Protein AF-A0A453DU93-F1 (afdb_monomer)

pLDDT: mean 78.75, std 13.38, range [43.09, 96.0]

Organism: Aegilops tauschii subsp. strangulata (NCBI:txid200361)

Sequence (122 aa):
GDVIYIEANSGAVKRVGRCDAFATEYDLEAEEYVPIPKGEVHKKKEIVQDVTLHDLDAANAQPQGGQDILSLMGQMMKSRKTEITEKLRQEINKVVNRYIDEGIAELVPGVLFIDEGSHAGH

Nearest PDB structures (foldseek):
  8ooc-assembly1_C  TM=8.659E-01  e=9.181E-11  Thermochaetoides thermophila
  9c57-assembly1_C  TM=7.368E-01  e=1.704E-11  Homo sapiens
  8oor-assembly1_B  TM=7.540E-01  e=2.426E-10  Thermochaetoides thermophila
  8ets-assembly1_T  TM=6.888E-01  e=2.947E-10  Saccharomyces cerevisiae S288C
  9fbw-assembly1_V  TM=6.506E-01  e=1.542E-10  Saccharomyces cerevisiae S288C

Mean predicted aligned error: 13.2 Å

Secondary structure (DSSP, 8-state):
-EEEEE-TTT--EEEEEEEGGG--TT------EEPPPPS-SS----------HHHHHHHHHS-TT--SHHHHHHHHH--SPPP--HHHHHHHHHHHHHHHHTTS----------S-GGGTT-

Structure (mmCIF, N/CA/C/O backbone):
data_AF-A0A453DU93-F1
#
_entry.id   AF-A0A453DU93-F1
#
loop_
_atom_site.group_PDB
_atom_site.id
_atom_site.type_symbol
_atom_site.label_atom_id
_atom_site.label_alt_id
_atom_site.label_comp_id
_atom_site.label_asym_id
_atom_site.label_entity_id
_atom_site.label_seq_id
_atom_site.pdbx_PDB_ins_code
_atom_site.Cartn_x
_atom_site.Cartn_y
_atom_site.Cartn_z
_atom_site.occupancy
_atom_site.B_iso_or_equiv
_atom_site.auth_seq_id
_atom_site.auth_comp_id
_atom_site.auth_asym_id
_atom_site.auth_atom_id
_atom_site.pdbx_PDB_model_num
ATOM 1 N N . GLY A 1 1 ? 26.127 0.183 -16.963 1.00 82.75 1 GLY A N 1
ATOM 2 C CA . GLY A 1 1 ? 25.007 1.119 -16.717 1.00 82.75 1 GLY A CA 1
ATOM 3 C C . GLY A 1 1 ? 24.006 0.475 -15.777 1.00 82.75 1 GLY A C 1
ATOM 4 O O . GLY A 1 1 ? 24.052 -0.742 -15.653 1.00 82.75 1 GLY A O 1
ATOM 5 N N . ASP A 1 2 ? 23.127 1.247 -15.139 1.00 88.00 2 ASP A N 1
ATOM 6 C CA . ASP A 1 2 ? 22.196 0.736 -14.118 1.00 88.00 2 ASP A CA 1
ATOM 7 C C . ASP A 1 2 ? 20.843 0.337 -14.717 1.00 88.00 2 ASP A C 1
ATOM 9 O O . ASP A 1 2 ? 20.332 0.988 -15.632 1.00 88.00 2 ASP A O 1
ATOM 13 N N . VAL A 1 3 ? 20.244 -0.718 -14.170 1.00 88.44 3 VAL A N 1
ATOM 14 C CA . VAL A 1 3 ? 18.853 -1.096 -14.430 1.00 88.44 3 VAL A CA 1
ATOM 15 C C . VAL A 1 3 ? 17.978 -0.444 -13.365 1.00 88.44 3 VAL A C 1
ATOM 17 O O . VAL A 1 3 ? 18.186 -0.638 -12.164 1.00 88.44 3 VAL A O 1
ATOM 20 N N . ILE A 1 4 ? 16.987 0.332 -13.802 1.00 90.00 4 ILE A N 1
ATOM 21 C CA . ILE A 1 4 ? 16.054 1.047 -12.926 1.00 90.00 4 ILE A CA 1
ATOM 22 C C . ILE A 1 4 ? 14.606 0.660 -13.235 1.00 90.00 4 ILE A C 1
ATOM 24 O O . ILE A 1 4 ? 14.251 0.389 -14.381 1.00 90.00 4 ILE A O 1
ATOM 28 N N . TYR A 1 5 ? 13.769 0.654 -12.204 1.00 87.75 5 TYR A N 1
ATOM 29 C CA . TYR A 1 5 ? 12.321 0.515 -12.299 1.00 87.75 5 TYR A CA 1
ATOM 30 C C . TYR A 1 5 ? 11.669 1.845 -11.928 1.00 87.75 5 TYR A C 1
ATOM 32 O O . TYR A 1 5 ? 12.016 2.432 -10.903 1.00 87.75 5 TYR A O 1
ATOM 40 N N . ILE A 1 6 ? 10.731 2.305 -12.755 1.00 87.12 6 ILE A N 1
ATOM 41 C CA . ILE A 1 6 ? 9.976 3.537 -12.529 1.00 87.12 6 ILE A CA 1
ATOM 42 C C . ILE A 1 6 ? 8.497 3.180 -12.445 1.00 87.12 6 ILE A C 1
ATOM 44 O O . ILE A 1 6 ? 7.939 2.596 -13.375 1.00 87.12 6 ILE A O 1
ATOM 48 N N . GLU A 1 7 ? 7.856 3.552 -11.344 1.00 84.50 7 GLU A N 1
ATOM 49 C CA . GLU A 1 7 ? 6.413 3.430 -11.186 1.00 84.50 7 GLU A CA 1
ATOM 50 C C . GLU A 1 7 ? 5.738 4.744 -11.591 1.00 84.50 7 GLU A C 1
ATOM 52 O O . GLU A 1 7 ? 5.877 5.762 -10.920 1.00 84.50 7 GLU A O 1
ATOM 57 N N . ALA A 1 8 ? 4.994 4.732 -12.700 1.00 81.38 8 ALA A N 1
ATOM 58 C CA . ALA A 1 8 ? 4.433 5.954 -13.281 1.00 81.38 8 ALA A CA 1
ATOM 59 C C . ALA A 1 8 ? 3.421 6.672 -12.368 1.00 81.38 8 ALA A C 1
ATOM 61 O O . ALA A 1 8 ? 3.350 7.897 -12.389 1.00 81.38 8 ALA A O 1
ATOM 62 N N . ASN A 1 9 ? 2.657 5.928 -11.560 1.00 76.50 9 ASN A N 1
ATOM 63 C CA . ASN A 1 9 ? 1.600 6.494 -10.714 1.00 76.50 9 ASN A CA 1
ATOM 64 C C . ASN A 1 9 ? 2.157 7.257 -9.504 1.00 76.50 9 ASN A C 1
ATOM 66 O O . ASN A 1 9 ? 1.604 8.280 -9.115 1.00 76.50 9 ASN A O 1
ATOM 70 N N . SER A 1 10 ? 3.236 6.750 -8.905 1.00 83.06 10 SER A N 1
ATOM 71 C CA . SER A 1 10 ? 3.872 7.341 -7.722 1.00 83.06 10 SER A CA 1
ATOM 72 C C . SER A 1 10 ? 5.072 8.225 -8.077 1.00 83.06 10 SER A C 1
ATOM 74 O O . SER A 1 10 ? 5.516 9.023 -7.254 1.00 83.06 10 SER A O 1
ATOM 76 N N . GLY A 1 11 ? 5.627 8.072 -9.284 1.00 85.00 11 GLY A N 1
ATOM 77 C CA . GLY A 1 11 ? 6.909 8.655 -9.675 1.00 85.00 11 GLY A CA 1
ATOM 78 C C . GLY A 1 11 ? 8.111 7.990 -8.994 1.00 85.00 11 GLY A C 1
ATOM 79 O O . GLY A 1 11 ? 9.230 8.486 -9.124 1.00 85.00 11 GLY A O 1
ATOM 80 N N . ALA A 1 12 ? 7.909 6.890 -8.257 1.00 84.25 12 ALA A N 1
ATOM 81 C CA . ALA A 1 12 ? 8.975 6.222 -7.527 1.00 84.25 12 ALA A CA 1
ATOM 82 C C . ALA A 1 12 ? 9.995 5.597 -8.487 1.00 84.25 12 ALA A C 1
ATOM 84 O O . ALA A 1 12 ? 9.635 4.899 -9.438 1.00 84.25 12 ALA A O 1
ATOM 85 N N . VAL A 1 13 ? 11.280 5.816 -8.200 1.00 90.00 13 VAL A N 1
ATOM 86 C CA . VAL A 1 13 ? 12.404 5.251 -8.952 1.00 90.00 13 VAL A CA 1
ATOM 87 C C . VAL A 1 13 ? 13.178 4.308 -8.043 1.00 90.00 13 VAL A C 1
ATOM 89 O O . VAL A 1 13 ? 13.665 4.711 -6.987 1.00 90.00 13 VAL A O 1
ATOM 92 N N . LYS A 1 14 ? 13.319 3.050 -8.459 1.00 89.62 14 LYS A N 1
ATOM 93 C CA . LYS A 1 14 ? 14.095 2.032 -7.746 1.00 89.62 14 LYS A CA 1
ATOM 94 C C . LYS A 1 14 ? 15.256 1.561 -8.611 1.00 89.62 14 LYS A C 1
ATOM 96 O O . LYS A 1 14 ? 15.041 1.056 -9.712 1.00 89.62 14 LYS A O 1
ATOM 101 N N . ARG A 1 15 ? 16.483 1.668 -8.095 1.00 89.94 15 ARG A N 1
ATOM 102 C CA . ARG A 1 15 ? 17.651 1.023 -8.707 1.00 89.94 15 ARG A CA 1
ATOM 103 C C . ARG A 1 15 ? 17.599 -0.476 -8.420 1.00 89.94 15 ARG A C 1
ATOM 105 O O . ARG A 1 15 ? 17.530 -0.866 -7.258 1.00 89.94 15 ARG A O 1
ATOM 112 N N . VAL A 1 16 ? 17.584 -1.289 -9.472 1.00 88.31 16 VAL A N 1
ATOM 113 C CA . VAL A 1 16 ? 17.524 -2.756 -9.381 1.00 88.31 16 VAL A CA 1
ATOM 114 C C . VAL A 1 16 ? 18.928 -3.340 -9.258 1.00 88.31 16 VAL A C 1
ATOM 116 O O . VAL A 1 16 ? 19.134 -4.237 -8.458 1.00 88.31 16 VAL A O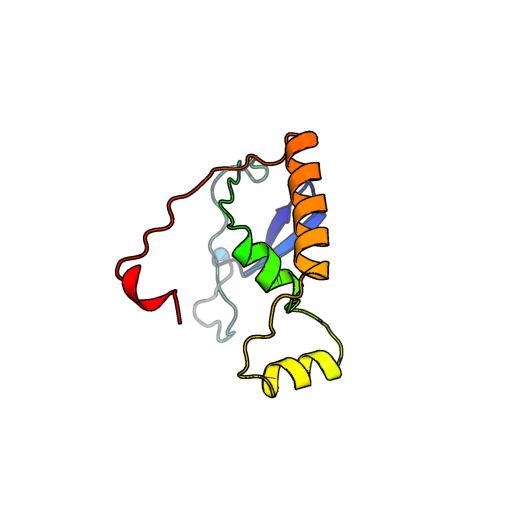 1
ATOM 119 N N . GLY A 1 17 ? 19.891 -2.806 -10.006 1.00 87.62 17 GLY A N 1
ATOM 120 C CA . GLY A 1 17 ? 21.273 -3.274 -9.975 1.00 87.62 17 GLY A CA 1
ATOM 121 C C . GLY A 1 17 ? 22.062 -2.778 -11.176 1.00 87.62 17 GLY A C 1
ATOM 122 O O . GLY A 1 17 ? 21.543 -2.022 -12.008 1.00 87.62 17 GLY A O 1
ATOM 123 N N . ARG A 1 18 ? 23.314 -3.213 -11.278 1.00 87.19 18 ARG A N 1
ATOM 124 C CA . ARG A 1 18 ? 24.172 -2.895 -12.420 1.00 87.19 18 ARG A CA 1
ATOM 125 C C . ARG A 1 18 ? 23.918 -3.892 -13.542 1.00 87.19 18 ARG A C 1
ATOM 127 O O . ARG A 1 18 ? 23.790 -5.083 -13.307 1.00 87.19 18 ARG A O 1
ATOM 134 N N . CYS A 1 19 ? 23.821 -3.409 -14.771 1.00 85.50 19 CYS A N 1
ATOM 135 C CA . CYS A 1 19 ? 23.598 -4.264 -15.930 1.00 85.50 19 CYS A CA 1
ATOM 136 C C . CYS A 1 19 ? 24.793 -5.206 -16.162 1.00 85.50 19 CYS A C 1
ATOM 138 O O . CYS A 1 19 ? 25.928 -4.742 -16.316 1.00 85.50 19 CYS A O 1
ATOM 140 N N . ASP A 1 20 ? 24.514 -6.508 -16.236 1.00 82.31 20 ASP A N 1
ATOM 141 C CA . ASP A 1 20 ? 25.489 -7.585 -16.458 1.00 82.31 20 ASP A CA 1
ATOM 142 C C . ASP A 1 20 ? 26.188 -7.533 -17.827 1.00 82.31 20 ASP A C 1
ATOM 144 O O . ASP A 1 20 ? 27.318 -7.994 -17.954 1.00 82.31 20 ASP A O 1
ATOM 148 N N . ALA A 1 21 ? 25.596 -6.881 -18.833 1.00 78.00 21 ALA A N 1
ATOM 149 C CA . ALA A 1 21 ? 26.223 -6.677 -20.143 1.00 78.00 21 ALA A CA 1
ATOM 150 C C . ALA A 1 21 ? 27.501 -5.819 -20.086 1.00 78.00 21 ALA A C 1
ATOM 152 O O . ALA A 1 21 ? 28.251 -5.755 -21.059 1.00 78.00 21 ALA A O 1
ATOM 153 N N . PHE A 1 22 ? 27.735 -5.139 -18.961 1.00 67.69 22 PHE A N 1
ATOM 154 C CA . PHE A 1 22 ? 28.938 -4.351 -18.701 1.00 67.69 22 PHE A CA 1
ATOM 155 C C . PHE A 1 22 ? 29.827 -4.969 -17.615 1.00 67.69 22 PHE A C 1
ATOM 157 O O . PHE A 1 22 ? 30.802 -4.331 -17.221 1.00 67.69 22 PHE A O 1
ATOM 164 N N . ALA A 1 23 ? 29.500 -6.168 -17.120 1.00 66.81 23 ALA A N 1
ATOM 165 C CA . ALA A 1 23 ? 30.356 -6.888 -16.189 1.00 66.81 23 ALA A CA 1
ATOM 166 C C . ALA A 1 23 ? 31.606 -7.372 -16.936 1.00 66.81 23 ALA A C 1
ATOM 168 O O . ALA A 1 23 ? 31.514 -8.063 -17.952 1.00 66.81 23 ALA A O 1
ATOM 169 N N . THR A 1 24 ? 32.784 -6.991 -16.448 1.00 65.75 24 THR A N 1
ATOM 170 C CA . THR A 1 24 ? 34.049 -7.559 -16.931 1.00 65.75 24 THR A CA 1
ATOM 171 C C . THR A 1 24 ? 34.430 -8.750 -16.054 1.00 65.75 24 THR A C 1
ATOM 173 O O . THR A 1 24 ? 34.125 -8.760 -14.866 1.00 65.75 24 THR A O 1
ATOM 176 N N . GLU A 1 25 ? 35.114 -9.758 -16.603 1.00 60.31 25 GLU A N 1
ATOM 177 C CA . GLU A 1 25 ? 35.511 -10.978 -15.862 1.00 60.31 25 GLU A CA 1
ATOM 178 C C . GLU A 1 25 ? 36.441 -10.704 -14.657 1.00 60.31 25 GLU A C 1
ATOM 180 O O . GLU A 1 25 ? 36.703 -11.595 -13.853 1.00 60.31 25 GLU A O 1
ATOM 185 N N . TYR A 1 26 ? 36.923 -9.464 -14.520 1.00 58.44 26 TYR A N 1
ATOM 186 C CA . TYR A 1 26 ? 37.819 -8.988 -13.464 1.00 58.44 26 TYR A CA 1
ATOM 187 C C . TYR A 1 26 ? 37.176 -7.940 -12.549 1.00 58.44 26 TYR A C 1
ATOM 189 O O . TYR A 1 26 ? 37.884 -7.258 -11.804 1.00 58.44 26 TYR A O 1
ATOM 197 N N . ASP A 1 27 ? 35.855 -7.776 -12.617 1.00 61.25 27 ASP A N 1
ATOM 198 C CA . ASP A 1 27 ? 35.145 -6.798 -11.805 1.00 61.25 27 ASP A CA 1
ATOM 199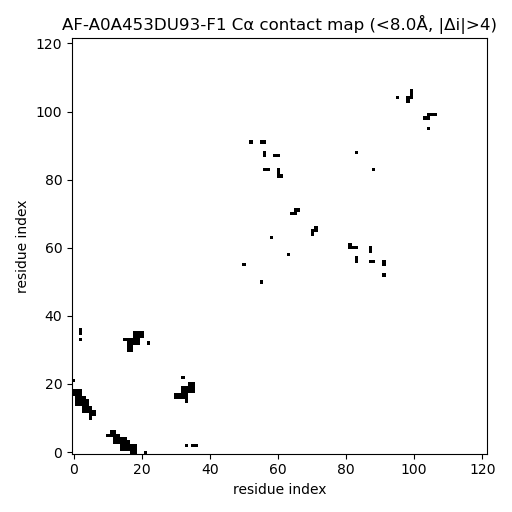 C C . ASP A 1 27 ? 35.043 -7.288 -10.349 1.00 61.25 27 ASP A C 1
ATOM 201 O O . ASP A 1 27 ? 34.252 -8.165 -10.009 1.00 61.25 27 ASP A O 1
ATOM 205 N N . LEU A 1 28 ? 35.926 -6.762 -9.496 1.00 62.16 28 LEU A N 1
ATOM 206 C CA . LEU A 1 28 ? 35.996 -7.050 -8.059 1.00 62.16 28 LEU A CA 1
ATOM 207 C C . LEU A 1 28 ? 34.973 -6.225 -7.248 1.00 62.16 28 LEU A C 1
ATOM 209 O O . LEU A 1 28 ? 35.017 -6.244 -6.015 1.00 62.16 28 LEU A O 1
ATOM 213 N N . GLU A 1 29 ? 34.078 -5.475 -7.904 1.00 66.56 29 GLU A N 1
ATOM 214 C CA . GLU A 1 29 ? 33.047 -4.682 -7.231 1.00 66.56 29 GLU A CA 1
ATOM 215 C C . GLU A 1 29 ? 31.878 -5.561 -6.753 1.00 66.56 29 GLU A C 1
ATOM 217 O O . GLU A 1 29 ? 31.301 -6.347 -7.500 1.00 66.56 29 GLU A O 1
ATOM 222 N N . ALA A 1 30 ? 31.493 -5.399 -5.484 1.00 65.94 30 ALA A N 1
ATOM 223 C CA . ALA A 1 30 ? 30.428 -6.156 -4.819 1.00 65.94 30 ALA A CA 1
ATOM 224 C C . ALA A 1 30 ? 29.002 -5.678 -5.182 1.00 65.94 30 ALA A C 1
ATOM 226 O O . ALA A 1 30 ? 28.091 -5.763 -4.356 1.00 65.94 30 ALA A O 1
ATOM 227 N N . GLU A 1 31 ? 28.803 -5.116 -6.376 1.00 71.00 31 GLU A N 1
ATOM 228 C CA . GLU A 1 31 ? 27.480 -4.668 -6.820 1.00 71.00 31 GLU A CA 1
ATOM 229 C C . GLU A 1 31 ? 26.644 -5.846 -7.344 1.00 71.00 31 GLU A C 1
ATOM 231 O O . GLU A 1 31 ? 27.152 -6.770 -7.977 1.00 71.00 31 GLU A O 1
ATOM 236 N N . GLU A 1 32 ? 25.334 -5.823 -7.082 1.00 80.88 32 GLU A N 1
ATOM 237 C CA . GLU A 1 32 ? 24.407 -6.828 -7.605 1.00 80.88 32 GLU A CA 1
ATOM 238 C C . GLU A 1 32 ? 24.226 -6.625 -9.117 1.00 80.88 32 GLU A C 1
ATOM 240 O O . GLU A 1 32 ? 23.632 -5.637 -9.568 1.00 80.88 32 GLU A O 1
ATOM 245 N N . TYR A 1 33 ? 24.773 -7.558 -9.899 1.00 83.69 33 TYR A N 1
ATOM 246 C CA . TYR A 1 33 ? 24.633 -7.580 -11.350 1.00 83.69 33 TYR A CA 1
ATOM 247 C C . TYR A 1 33 ? 23.308 -8.217 -11.758 1.00 83.69 33 TYR A C 1
ATOM 249 O O . TYR A 1 33 ? 22.984 -9.333 -11.352 1.00 83.69 33 TYR A O 1
ATOM 257 N N . VAL A 1 34 ? 22.552 -7.509 -12.592 1.00 88.88 34 VAL A N 1
ATOM 258 C CA . VAL A 1 34 ? 21.226 -7.917 -13.052 1.00 88.88 34 VAL A CA 1
ATOM 259 C C . VAL A 1 34 ? 21.145 -7.888 -14.578 1.00 88.88 34 VAL A C 1
ATOM 261 O O . VAL A 1 34 ? 21.743 -7.012 -15.214 1.00 88.88 34 VAL A O 1
ATOM 264 N N . PRO A 1 35 ? 20.391 -8.817 -15.188 1.00 88.38 35 PRO A N 1
ATOM 265 C CA . PRO A 1 35 ? 20.249 -8.869 -16.632 1.00 88.38 35 PRO A CA 1
ATOM 266 C C . PRO A 1 35 ? 19.469 -7.677 -17.176 1.00 88.38 35 PRO A C 1
ATOM 268 O O . PRO A 1 35 ? 18.569 -7.144 -16.520 1.00 88.38 35 PRO A O 1
ATOM 271 N N . ILE A 1 36 ? 19.759 -7.311 -18.428 1.00 86.38 36 ILE A N 1
ATOM 272 C CA . ILE A 1 36 ? 18.931 -6.355 -19.174 1.00 86.38 36 ILE A CA 1
ATOM 273 C C . ILE A 1 36 ? 17.481 -6.872 -19.193 1.00 86.38 36 ILE A C 1
ATOM 275 O O . ILE A 1 36 ? 17.243 -7.996 -19.658 1.00 86.38 36 ILE A O 1
ATOM 279 N N . PRO A 1 37 ? 16.498 -6.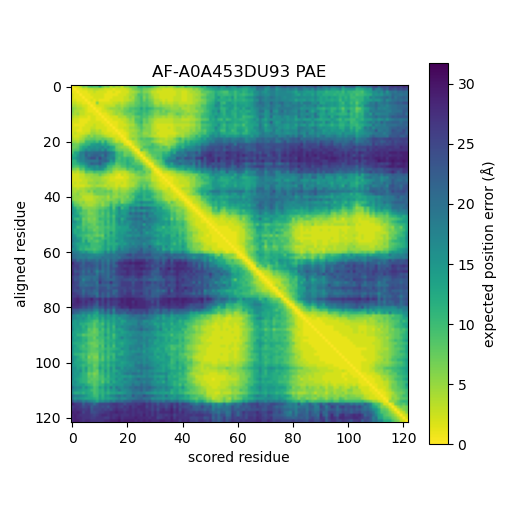076 -18.722 1.00 86.19 37 PRO A N 1
ATOM 280 C CA . PRO A 1 37 ? 15.096 -6.464 -18.770 1.00 86.19 37 PRO A CA 1
ATOM 281 C C . PRO A 1 37 ? 14.675 -6.808 -20.199 1.00 86.19 37 PRO A C 1
ATOM 283 O O . PRO A 1 37 ? 14.897 -6.037 -21.132 1.00 86.19 37 PRO A O 1
ATOM 286 N N . LYS A 1 38 ? 14.061 -7.978 -20.379 1.00 85.62 38 LYS A N 1
ATOM 287 C CA . LYS A 1 38 ? 13.543 -8.415 -21.680 1.00 85.62 38 LYS A CA 1
ATOM 288 C C . LYS A 1 38 ? 12.115 -7.908 -21.883 1.00 85.62 38 LYS A C 1
ATOM 290 O O . LYS A 1 38 ? 11.309 -7.943 -20.955 1.00 85.62 38 LYS A O 1
ATOM 295 N N . GLY A 1 39 ? 11.787 -7.547 -23.121 1.00 84.75 39 GLY A N 1
ATOM 296 C CA . GLY A 1 39 ? 10.450 -7.098 -23.518 1.00 84.75 39 GLY A CA 1
ATOM 297 C C . GLY A 1 39 ? 10.325 -5.577 -23.600 1.00 84.75 39 GLY A C 1
ATOM 298 O O . GLY A 1 39 ? 11.317 -4.871 -23.755 1.00 84.75 39 GLY A O 1
ATOM 299 N N . GLU A 1 40 ? 9.091 -5.080 -23.548 1.00 83.50 40 GLU A N 1
ATOM 300 C CA . GLU A 1 40 ? 8.799 -3.650 -23.661 1.00 83.50 40 GLU A CA 1
ATOM 301 C C . GLU A 1 40 ? 9.205 -2.880 -22.399 1.00 83.50 40 GLU A C 1
ATOM 303 O O . GLU A 1 40 ? 8.957 -3.318 -21.275 1.00 83.50 40 GLU A O 1
ATOM 308 N N . VAL A 1 41 ? 9.792 -1.695 -22.598 1.00 80.94 41 VAL A N 1
ATOM 309 C CA . VAL A 1 41 ? 10.221 -0.794 -21.513 1.00 80.94 41 VAL A CA 1
ATOM 310 C C . VAL A 1 41 ? 9.018 -0.242 -20.742 1.00 80.94 41 VAL A C 1
ATOM 312 O O . VAL A 1 41 ? 9.070 -0.101 -19.523 1.00 80.94 41 VAL A O 1
ATOM 315 N N . HIS A 1 42 ? 7.912 0.043 -21.434 1.00 80.62 42 HIS A N 1
ATOM 316 C CA . HIS A 1 42 ? 6.657 0.459 -20.815 1.00 80.62 42 HIS A CA 1
ATOM 317 C C . HIS A 1 42 ? 5.731 -0.744 -20.692 1.00 80.62 42 HIS A C 1
ATOM 319 O O . HIS A 1 42 ? 5.118 -1.165 -21.667 1.00 80.62 42 HIS A O 1
ATOM 325 N N . LYS A 1 43 ? 5.603 -1.282 -19.480 1.00 80.00 43 LYS A N 1
ATOM 326 C CA . LYS A 1 43 ? 4.701 -2.397 -19.199 1.00 80.00 43 LYS A CA 1
ATOM 327 C C . LYS A 1 43 ? 3.648 -1.978 -18.184 1.00 80.00 43 LYS A C 1
ATOM 329 O O . LYS A 1 43 ? 3.984 -1.589 -17.068 1.00 80.00 43 LYS A O 1
ATOM 334 N N . LYS A 1 44 ? 2.369 -2.132 -18.535 1.00 74.44 44 LYS A N 1
ATOM 335 C CA . LYS A 1 44 ? 1.284 -2.089 -17.549 1.00 74.44 44 LYS A CA 1
ATOM 336 C C . LYS A 1 44 ? 1.263 -3.434 -16.821 1.00 74.44 44 LYS A C 1
ATOM 338 O O . LYS A 1 44 ? 0.940 -4.457 -17.421 1.00 74.44 44 LYS A O 1
ATOM 343 N N . LYS A 1 45 ? 1.668 -3.448 -15.552 1.00 70.12 45 LYS A N 1
ATOM 344 C CA . LYS A 1 45 ? 1.563 -4.625 -14.683 1.00 70.12 45 LYS A CA 1
ATOM 345 C C . LYS A 1 45 ? 0.381 -4.419 -13.744 1.00 70.12 45 LYS A C 1
ATOM 347 O O . LYS A 1 45 ? 0.371 -3.455 -12.989 1.00 70.12 45 LYS A O 1
ATOM 352 N N . GLU A 1 46 ? -0.592 -5.317 -13.792 1.00 69.25 46 GLU A N 1
ATOM 353 C CA . GLU A 1 46 ? -1.619 -5.398 -12.754 1.00 69.25 46 GLU A CA 1
ATOM 354 C C . GLU A 1 46 ? -1.007 -6.123 -11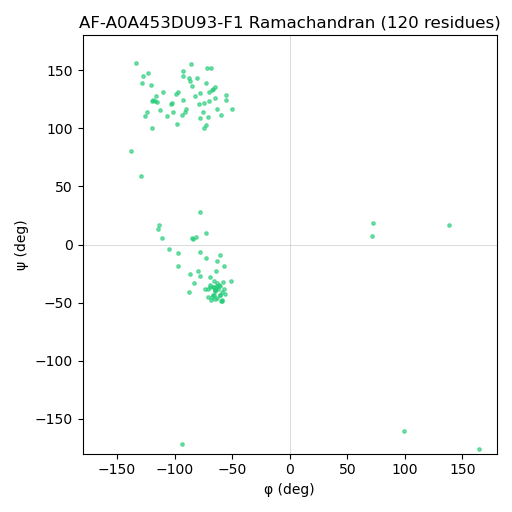.553 1.00 69.25 46 GLU A C 1
ATOM 356 O O . GLU A 1 46 ? -0.468 -7.225 -11.685 1.00 69.25 46 GLU A O 1
ATOM 361 N N . ILE A 1 47 ? -0.984 -5.450 -10.404 1.00 75.31 47 ILE A N 1
ATOM 362 C CA . ILE A 1 47 ? -0.466 -5.989 -9.147 1.00 75.31 47 ILE A CA 1
ATOM 363 C C . ILE A 1 47 ? -1.664 -6.131 -8.220 1.00 75.31 47 ILE A C 1
ATOM 365 O O . ILE A 1 47 ? -2.279 -5.134 -7.857 1.00 75.31 47 ILE A O 1
ATOM 369 N N . VAL A 1 48 ? -1.978 -7.368 -7.849 1.00 81.75 48 VAL A N 1
ATOM 370 C CA . VAL A 1 48 ? -2.967 -7.677 -6.814 1.00 81.75 48 VAL A CA 1
ATOM 371 C C . VAL A 1 48 ? -2.203 -7.909 -5.515 1.00 81.75 48 VAL A C 1
ATOM 373 O O . VAL A 1 48 ? -1.181 -8.600 -5.519 1.00 81.75 48 VAL A O 1
ATOM 376 N N . GLN A 1 49 ? -2.647 -7.276 -4.432 1.00 84.31 49 GLN A N 1
ATOM 377 C CA . GLN A 1 49 ? -2.037 -7.403 -3.112 1.00 84.31 49 GLN A CA 1
ATOM 378 C C . GLN A 1 49 ? -3.090 -7.856 -2.111 1.00 84.31 49 GLN A C 1
ATOM 380 O O . GLN A 1 49 ? -4.007 -7.104 -1.793 1.00 84.31 49 GLN A O 1
ATOM 385 N N . ASP A 1 50 ? -2.905 -9.061 -1.588 1.00 88.69 50 ASP A N 1
ATOM 386 C CA . ASP A 1 50 ? -3.718 -9.582 -0.500 1.00 88.69 50 ASP A CA 1
ATOM 387 C C . ASP A 1 50 ? -3.037 -9.219 0.822 1.00 88.69 50 ASP A C 1
ATOM 389 O O . ASP A 1 50 ? -1.926 -9.671 1.109 1.00 88.69 50 ASP A O 1
ATOM 393 N N . VAL A 1 51 ? -3.683 -8.365 1.614 1.00 90.62 51 VAL A N 1
ATOM 394 C CA . VAL A 1 51 ? -3.186 -7.914 2.921 1.00 90.62 51 VAL A CA 1
ATOM 395 C C . VAL A 1 51 ? -4.261 -8.103 3.980 1.00 90.62 51 VAL A C 1
ATOM 397 O O . VAL A 1 51 ? -5.439 -7.838 3.736 1.00 90.62 51 VAL A O 1
ATOM 400 N N . THR A 1 52 ? -3.876 -8.557 5.173 1.00 92.44 52 THR A N 1
ATOM 401 C CA . THR A 1 52 ? -4.826 -8.673 6.284 1.00 92.44 52 THR A CA 1
ATOM 402 C C . THR A 1 52 ? -4.939 -7.346 7.036 1.00 92.44 52 THR A C 1
ATOM 404 O O . THR A 1 52 ? -4.004 -6.545 7.069 1.00 92.44 52 THR A O 1
ATOM 407 N N . LEU A 1 53 ? -6.068 -7.118 7.718 1.00 90.88 53 LEU A N 1
ATOM 408 C CA . LEU A 1 53 ? -6.215 -5.956 8.608 1.00 90.88 53 LEU A CA 1
ATOM 409 C C . LEU A 1 53 ? -5.146 -5.937 9.710 1.00 90.88 53 LEU A C 1
ATOM 411 O O . LEU A 1 53 ? -4.686 -4.871 10.109 1.00 90.88 53 LEU A O 1
ATOM 415 N N . HIS A 1 5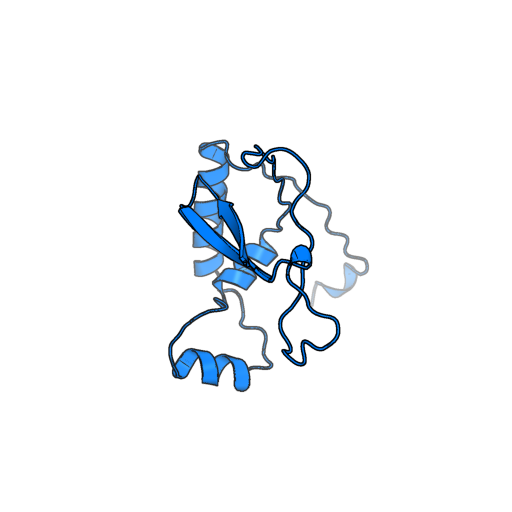4 ? -4.707 -7.117 10.161 1.00 89.44 54 HIS A N 1
ATOM 416 C CA . HIS A 1 54 ? -3.638 -7.230 11.144 1.00 89.44 54 HIS A CA 1
ATOM 417 C C . HIS A 1 54 ? -2.297 -6.711 10.610 1.00 89.44 54 HIS A C 1
ATOM 419 O O . HIS A 1 54 ? -1.575 -6.045 11.349 1.00 89.44 54 HIS A O 1
ATOM 425 N N . ASP A 1 55 ? -1.979 -6.967 9.339 1.00 87.62 55 ASP A N 1
ATOM 426 C CA . ASP A 1 55 ? -0.744 -6.476 8.719 1.00 87.62 55 ASP A CA 1
ATOM 427 C C . ASP A 1 55 ? -0.742 -4.944 8.636 1.00 87.62 55 ASP A C 1
ATOM 429 O O . ASP A 1 55 ? 0.273 -4.306 8.924 1.00 87.62 55 ASP A O 1
ATOM 433 N N . LEU A 1 56 ? -1.897 -4.347 8.317 1.00 86.94 56 LEU A N 1
ATOM 434 C CA . LEU A 1 56 ? -2.077 -2.893 8.310 1.00 86.94 56 LEU A CA 1
ATOM 435 C C . LEU A 1 56 ? -1.927 -2.302 9.715 1.00 86.94 56 LEU A C 1
ATOM 437 O O . LEU A 1 56 ? -1.194 -1.326 9.893 1.00 86.94 56 LEU A O 1
ATOM 441 N N . ASP A 1 57 ? -2.568 -2.903 10.718 1.00 86.62 57 ASP A N 1
ATOM 442 C CA . ASP A 1 57 ? -2.430 -2.476 12.111 1.00 86.62 57 ASP A CA 1
ATOM 443 C C . ASP A 1 57 ? -0.965 -2.550 12.575 1.00 86.62 57 ASP A C 1
ATOM 445 O O . ASP A 1 57 ? -0.442 -1.597 13.157 1.00 86.62 57 ASP A O 1
ATOM 449 N N . ALA A 1 58 ? -0.280 -3.665 12.303 1.00 84.50 58 ALA A N 1
ATOM 450 C CA . ALA A 1 58 ? 1.100 -3.892 12.725 1.00 84.50 58 ALA A CA 1
ATOM 451 C C . ALA A 1 58 ? 2.084 -2.924 12.046 1.00 84.50 58 ALA A C 1
ATOM 453 O O . ALA A 1 58 ? 2.943 -2.349 12.721 1.00 84.50 58 ALA A O 1
ATOM 454 N N . ALA A 1 59 ? 1.934 -2.695 10.738 1.00 81.81 59 ALA A N 1
ATOM 455 C CA . ALA A 1 59 ? 2.782 -1.775 9.983 1.00 81.81 59 ALA A CA 1
ATOM 456 C C . ALA A 1 59 ? 2.660 -0.323 10.475 1.00 81.81 59 ALA A C 1
ATOM 458 O O . ALA A 1 59 ? 3.653 0.404 10.508 1.00 81.81 59 ALA A O 1
ATOM 459 N N . ASN A 1 60 ? 1.463 0.096 10.897 1.00 80.19 60 ASN A N 1
ATOM 460 C CA . ASN A 1 60 ? 1.229 1.453 11.396 1.00 80.19 60 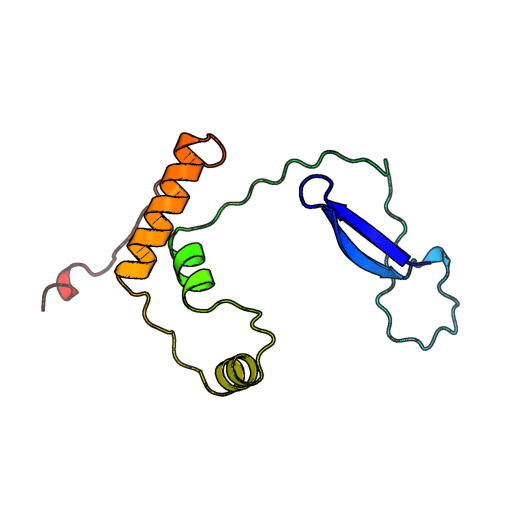ASN A CA 1
ATOM 461 C C . ASN A 1 60 ? 1.528 1.603 12.898 1.00 80.19 60 ASN A C 1
ATOM 463 O O . ASN A 1 60 ? 1.877 2.695 13.345 1.00 80.19 60 ASN A O 1
ATOM 467 N N . ALA A 1 61 ? 1.450 0.521 13.682 1.00 77.44 61 ALA A N 1
ATOM 468 C CA . ALA A 1 61 ? 1.868 0.519 15.086 1.00 77.44 61 ALA A CA 1
ATOM 469 C C . ALA A 1 61 ? 3.394 0.644 15.237 1.00 77.44 61 ALA A C 1
ATOM 471 O O . ALA A 1 61 ? 3.881 1.165 16.244 1.00 77.44 61 ALA A O 1
ATOM 472 N N . GLN A 1 62 ? 4.145 0.178 14.236 1.00 68.19 62 GLN A N 1
ATOM 473 C CA . GLN A 1 62 ? 5.597 0.282 14.180 1.00 68.19 62 GLN A CA 1
ATOM 474 C C . GLN A 1 62 ? 6.045 0.675 12.762 1.00 68.19 62 GLN A C 1
ATOM 476 O O . GLN A 1 62 ? 6.476 -0.193 11.999 1.00 68.19 62 GLN A O 1
ATOM 481 N N . PRO A 1 63 ? 5.979 1.970 12.396 1.00 60.75 63 PRO A N 1
ATOM 482 C CA . PRO A 1 63 ? 6.414 2.414 11.078 1.00 60.75 63 PRO A CA 1
ATOM 483 C C . PRO A 1 63 ? 7.894 2.065 10.876 1.00 60.75 63 PRO A C 1
ATOM 485 O O . PRO A 1 63 ? 8.782 2.611 11.537 1.00 60.75 63 PRO A O 1
ATOM 488 N N . GLN A 1 64 ? 8.174 1.123 9.974 1.00 56.09 64 GLN A N 1
ATOM 489 C CA . GLN A 1 64 ? 9.538 0.802 9.566 1.00 56.09 64 G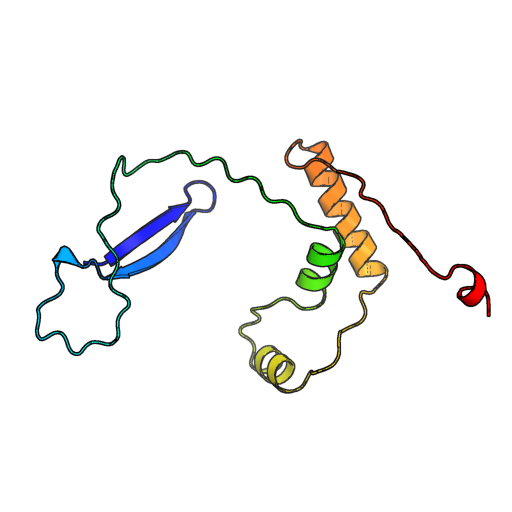LN A CA 1
ATOM 490 C C . GLN A 1 64 ? 10.041 1.947 8.682 1.00 56.09 64 GLN A C 1
ATOM 492 O O . GLN A 1 64 ? 9.643 2.046 7.526 1.00 56.09 64 GLN A O 1
ATOM 497 N N . GLY A 1 65 ? 10.887 2.834 9.217 1.00 54.25 65 GLY A N 1
ATOM 498 C CA . GLY A 1 65 ? 11.542 3.856 8.388 1.00 54.25 65 GLY A CA 1
ATOM 499 C C . GLY A 1 65 ? 11.642 5.274 8.946 1.00 54.25 65 GLY A C 1
ATOM 500 O O . GLY A 1 65 ? 11.917 6.189 8.175 1.00 54.25 65 GLY A O 1
ATOM 501 N N . GLY A 1 66 ? 11.466 5.498 10.250 1.00 52.16 66 GLY A N 1
ATOM 502 C CA . GLY A 1 66 ? 11.833 6.791 10.836 1.00 52.16 66 GLY A CA 1
ATOM 503 C C . GLY A 1 66 ? 13.344 7.036 10.716 1.00 52.16 66 GLY A C 1
ATOM 504 O O . GLY A 1 66 ? 14.125 6.299 11.314 1.00 52.16 66 GLY A O 1
ATOM 505 N N . GLN A 1 67 ? 13.756 8.072 9.976 1.00 53.09 67 GLN A N 1
ATOM 506 C CA . GLN A 1 67 ? 15.153 8.537 9.861 1.00 53.09 67 GLN A CA 1
ATOM 507 C C . GLN A 1 67 ? 15.671 9.252 11.125 1.00 53.09 67 GLN A C 1
ATOM 509 O O . GLN A 1 67 ? 16.752 9.834 11.112 1.00 53.09 67 GLN A O 1
ATOM 514 N N . ASP A 1 68 ? 14.930 9.217 12.230 1.00 61.00 68 ASP A N 1
ATOM 515 C CA . ASP A 1 68 ? 15.369 9.826 13.478 1.00 61.00 68 ASP A CA 1
ATOM 516 C C . ASP A 1 68 ? 16.235 8.858 14.289 1.00 61.00 68 ASP A C 1
ATOM 518 O O . ASP A 1 68 ? 15.926 7.672 14.429 1.00 61.00 68 ASP A O 1
ATOM 522 N N . ILE A 1 69 ? 17.293 9.390 14.910 1.00 58.06 69 ILE A N 1
ATOM 523 C CA . ILE A 1 69 ? 18.207 8.665 15.818 1.00 58.06 69 ILE A CA 1
ATOM 524 C C . ILE A 1 69 ? 17.420 7.903 16.906 1.00 58.06 69 ILE A C 1
ATOM 526 O O . ILE A 1 69 ? 17.803 6.810 17.323 1.00 58.06 69 ILE A O 1
ATOM 530 N N . LEU A 1 70 ? 16.266 8.445 17.310 1.00 60.91 70 LEU A N 1
ATOM 531 C CA . LEU A 1 70 ? 15.345 7.839 18.269 1.00 60.91 70 LEU A CA 1
ATOM 532 C C . LEU A 1 70 ? 14.639 6.580 17.724 1.00 60.91 70 LEU A C 1
ATOM 534 O O . LEU A 1 70 ? 14.439 5.619 18.467 1.00 60.91 70 LEU A O 1
ATOM 538 N N . SER A 1 71 ? 14.291 6.563 16.433 1.00 61.69 71 SER A N 1
ATOM 539 C CA . SER A 1 71 ? 13.676 5.418 15.744 1.00 61.69 71 SER A CA 1
ATOM 540 C C . SER A 1 71 ? 14.687 4.281 15.546 1.00 61.69 71 SER A C 1
ATOM 542 O O . SER A 1 71 ? 14.363 3.116 15.784 1.00 61.69 71 SER A O 1
ATOM 544 N N . LEU A 1 72 ? 15.944 4.622 15.237 1.00 60.69 72 LEU A N 1
ATOM 545 C CA . LEU A 1 72 ? 17.049 3.660 15.128 1.00 60.69 72 LEU A CA 1
ATOM 546 C C . LEU A 1 72 ? 17.396 3.013 16.481 1.00 60.69 72 LEU A C 1
ATOM 548 O O . LEU A 1 72 ? 17.548 1.792 16.562 1.00 60.69 72 LEU A O 1
ATOM 552 N N . MET A 1 73 ? 17.448 3.793 17.571 1.00 62.81 73 MET A N 1
ATOM 553 C CA . MET A 1 73 ? 17.599 3.224 18.921 1.00 62.81 73 MET A CA 1
ATOM 554 C C . MET A 1 73 ? 16.374 2.394 19.330 1.00 62.81 73 MET A C 1
ATOM 556 O O . MET A 1 73 ? 16.521 1.351 19.968 1.00 62.81 73 MET A O 1
ATOM 560 N N . GLY A 1 74 ? 15.169 2.818 18.936 1.00 63.50 74 GLY A N 1
ATOM 561 C CA . GLY A 1 74 ? 13.924 2.089 19.175 1.00 63.50 74 GLY A CA 1
ATOM 562 C C . GLY A 1 74 ? 13.876 0.715 18.501 1.00 63.50 74 GLY A C 1
ATOM 563 O O . GLY A 1 74 ? 13.395 -0.231 19.124 1.00 63.50 74 GLY A O 1
ATOM 564 N N . GLN A 1 75 ? 14.411 0.585 17.281 1.00 61.38 75 GLN A N 1
ATOM 565 C CA . GLN A 1 75 ? 14.538 -0.698 16.574 1.00 61.38 75 GLN A CA 1
ATOM 566 C C . GLN A 1 75 ? 15.577 -1.631 17.213 1.00 61.38 75 GLN A C 1
ATOM 568 O O . GLN A 1 75 ? 15.355 -2.837 17.252 1.00 61.38 75 GLN A O 1
ATOM 573 N N . MET A 1 76 ? 16.679 -1.096 17.755 1.00 61.16 76 MET A N 1
ATOM 574 C CA . MET A 1 76 ? 17.730 -1.902 18.397 1.00 61.16 76 MET A CA 1
ATOM 575 C C . MET A 1 76 ? 17.350 -2.373 19.816 1.00 61.16 76 MET A C 1
ATOM 577 O O . MET A 1 76 ? 17.818 -3.416 20.267 1.00 61.16 76 MET A O 1
ATOM 581 N N . MET A 1 77 ? 16.486 -1.629 20.519 1.00 61.44 77 MET A N 1
ATOM 582 C CA . MET A 1 77 ? 16.140 -1.871 21.931 1.00 61.44 77 MET A CA 1
ATOM 583 C C . MET A 1 77 ? 14.848 -2.676 22.161 1.00 61.44 77 MET A C 1
ATOM 585 O O . MET A 1 77 ? 14.546 -3.007 23.310 1.00 61.44 77 MET A O 1
ATOM 589 N N . LYS A 1 78 ? 14.042 -2.982 21.132 1.00 55.97 78 LYS A N 1
ATOM 590 C CA . LYS A 1 78 ? 12.691 -3.544 21.336 1.00 55.97 78 LYS A CA 1
ATOM 591 C C . LYS A 1 78 ? 12.498 -4.921 20.705 1.00 55.97 78 LYS A C 1
ATOM 593 O O . LYS A 1 78 ? 12.138 -5.053 19.545 1.00 55.97 78 LYS A O 1
ATOM 598 N N . SER A 1 79 ? 12.598 -5.941 21.556 1.00 51.34 79 SER A N 1
ATOM 599 C CA . SER A 1 79 ? 12.082 -7.299 21.329 1.00 51.34 79 SER A CA 1
ATOM 600 C C . SER A 1 79 ? 10.596 -7.466 21.694 1.00 51.34 79 SER A C 1
ATOM 602 O O . SER A 1 79 ? 10.076 -8.579 21.669 1.00 51.34 79 SER A O 1
ATOM 604 N N . ARG A 1 80 ? 9.888 -6.389 22.072 1.00 54.81 80 ARG A N 1
ATOM 605 C CA . ARG A 1 80 ? 8.482 -6.461 22.500 1.00 54.81 80 ARG A CA 1
ATOM 606 C C . ARG A 1 80 ? 7.550 -5.999 21.388 1.00 54.81 80 ARG A C 1
ATOM 608 O O . ARG A 1 80 ? 7.641 -4.850 20.964 1.00 54.81 80 ARG A O 1
ATOM 615 N N . LYS A 1 81 ? 6.627 -6.880 20.987 1.00 57.94 81 LYS A N 1
ATOM 616 C CA . LYS A 1 81 ? 5.441 -6.526 20.198 1.00 57.94 81 LYS A CA 1
ATOM 617 C C . LYS A 1 81 ? 4.754 -5.340 20.882 1.00 57.94 81 LYS A C 1
ATOM 619 O O . LYS A 1 81 ? 4.351 -5.457 22.038 1.00 57.94 81 LYS A O 1
ATOM 624 N N . THR A 1 82 ? 4.679 -4.196 20.215 1.00 66.81 82 THR A N 1
ATOM 625 C CA . THR A 1 82 ? 3.864 -3.074 20.685 1.00 66.81 82 THR A CA 1
ATOM 626 C C . THR A 1 82 ? 2.396 -3.446 20.536 1.00 66.81 82 THR A C 1
ATOM 628 O O . THR A 1 82 ? 1.988 -3.936 19.485 1.00 66.81 82 THR A O 1
ATOM 631 N N . GLU A 1 83 ? 1.603 -3.249 21.587 1.00 76.62 83 GLU A N 1
ATOM 632 C CA . GLU A 1 83 ? 0.163 -3.487 21.513 1.00 76.62 83 GLU A CA 1
ATOM 633 C C . GLU A 1 83 ? -0.489 -2.508 20.532 1.00 76.62 83 GLU A C 1
ATOM 635 O O . GLU A 1 83 ? -0.210 -1.306 20.537 1.00 76.62 83 GLU A O 1
ATOM 640 N N . ILE A 1 84 ? -1.372 -3.033 19.684 1.00 83.06 84 ILE A N 1
ATOM 641 C CA . ILE A 1 84 ? -2.173 -2.231 18.761 1.00 83.06 84 ILE A CA 1
ATOM 642 C C . ILE A 1 84 ? -3.274 -1.555 19.580 1.00 83.06 84 ILE A C 1
ATOM 644 O O . ILE A 1 84 ? -4.157 -2.220 20.121 1.00 83.06 84 ILE A O 1
ATOM 648 N N . THR A 1 85 ? -3.219 -0.227 19.675 1.00 87.50 85 THR A N 1
ATOM 649 C CA . THR A 1 85 ? -4.231 0.547 20.406 1.00 87.50 85 THR A CA 1
ATOM 650 C C . THR A 1 85 ? -5.568 0.576 19.665 1.00 87.50 85 THR A C 1
ATOM 652 O O . THR A 1 85 ? -5.612 0.572 18.435 1.00 87.50 85 THR A O 1
ATOM 655 N N . GLU A 1 86 ? -6.668 0.705 20.407 1.00 90.12 86 GLU A N 1
ATOM 656 C CA . GLU A 1 86 ? -8.012 0.816 19.823 1.00 90.12 86 GLU A CA 1
ATOM 657 C C . GLU A 1 86 ? -8.158 2.044 18.911 1.00 90.12 86 GLU A C 1
ATOM 659 O O . GLU A 1 86 ? -8.784 1.983 17.857 1.00 90.12 86 GLU A O 1
ATOM 664 N N . LYS A 1 87 ? -7.510 3.160 19.269 1.00 88.19 87 LYS A N 1
ATOM 665 C CA . LYS A 1 87 ? -7.494 4.364 18.431 1.00 88.19 87 LYS A CA 1
ATOM 666 C C . LYS A 1 87 ? -6.870 4.086 17.060 1.00 88.19 87 LYS A C 1
ATOM 668 O O . LYS A 1 87 ? -7.422 4.521 16.053 1.00 88.19 87 LYS A O 1
ATOM 673 N N . LEU A 1 88 ? -5.756 3.348 17.026 1.00 87.69 88 LEU A N 1
ATOM 674 C CA . LEU A 1 88 ? -5.093 2.978 15.776 1.00 87.69 88 LEU A CA 1
ATOM 675 C C . LEU A 1 88 ? -6.007 2.100 14.915 1.00 87.69 88 LEU A C 1
ATOM 677 O O . LEU A 1 88 ? -6.203 2.411 13.745 1.00 87.69 88 LEU A O 1
ATOM 681 N N . ARG A 1 89 ? -6.657 1.087 15.505 1.00 90.75 89 ARG A N 1
ATOM 682 C CA . ARG A 1 89 ? -7.627 0.242 14.782 1.00 90.75 89 ARG A CA 1
ATOM 683 C C . ARG A 1 89 ? -8.754 1.056 14.158 1.00 90.75 89 ARG A C 1
ATOM 685 O O . ARG A 1 89 ? -9.129 0.825 13.014 1.00 90.75 89 ARG A O 1
ATOM 692 N N . GLN A 1 90 ? -9.291 2.035 14.885 1.00 92.88 90 GLN A N 1
ATOM 693 C CA . GLN A 1 90 ? -10.340 2.912 14.358 1.00 92.88 90 GLN A CA 1
ATOM 694 C C . GLN A 1 90 ? -9.859 3.766 13.181 1.00 92.88 90 GLN A C 1
ATOM 696 O O . GLN A 1 90 ? -10.627 4.008 12.249 1.00 92.88 90 GLN A O 1
ATOM 701 N N . GLU A 1 91 ? -8.614 4.240 13.210 1.00 91.31 91 GLU A N 1
ATOM 702 C CA . GLU A 1 91 ? -8.015 4.980 12.096 1.00 91.31 91 GLU A CA 1
ATOM 703 C C . GLU A 1 91 ? -7.799 4.076 10.876 1.00 91.31 91 GLU A C 1
ATOM 705 O O . GLU A 1 91 ? -8.208 4.452 9.776 1.00 91.31 91 GLU A O 1
ATOM 710 N N . ILE A 1 92 ? -7.271 2.864 11.073 1.00 91.19 92 ILE A N 1
ATOM 711 C CA . ILE A 1 92 ? -7.102 1.868 10.005 1.00 91.19 92 ILE A CA 1
ATOM 712 C C . ILE A 1 92 ? -8.449 1.509 9.379 1.00 91.19 92 ILE A C 1
ATOM 714 O O . ILE A 1 92 ? -8.600 1.616 8.163 1.00 91.19 92 ILE A O 1
ATOM 718 N N . ASN A 1 93 ? -9.465 1.208 10.189 1.00 92.81 93 ASN A N 1
ATOM 719 C CA . ASN A 1 93 ? -10.808 0.902 9.695 1.00 92.81 93 ASN A CA 1
ATOM 720 C C . ASN A 1 93 ? -11.395 2.043 8.847 1.00 92.81 93 ASN A C 1
ATOM 722 O O . ASN A 1 93 ? -12.027 1.788 7.825 1.00 92.81 93 ASN A O 1
ATOM 726 N N . LYS A 1 94 ? -11.162 3.311 9.218 1.00 94.50 94 LYS A N 1
ATOM 727 C CA . LYS A 1 94 ? -11.609 4.463 8.412 1.00 94.50 94 LYS A CA 1
ATOM 728 C C . LYS A 1 94 ? -10.923 4.525 7.048 1.00 94.50 94 LYS A C 1
ATOM 730 O O . LYS A 1 94 ? -11.573 4.890 6.072 1.00 94.50 94 LYS A O 1
ATOM 735 N N . VAL A 1 95 ? -9.627 4.222 6.981 1.00 93.50 95 VAL A N 1
ATOM 736 C CA . VAL A 1 95 ? -8.868 4.220 5.720 1.00 93.50 95 VAL A CA 1
ATOM 737 C C . VAL A 1 95 ? -9.294 3.050 4.837 1.00 93.50 95 VAL A C 1
ATOM 739 O O . VAL A 1 95 ? -9.567 3.257 3.659 1.00 93.50 95 VAL A O 1
ATOM 742 N N . VAL A 1 96 ? -9.427 1.853 5.412 1.00 93.31 96 VAL A N 1
ATOM 743 C CA . VAL A 1 96 ? -9.889 0.653 4.697 1.00 93.31 96 VAL A CA 1
ATOM 744 C C . VAL A 1 96 ? -11.275 0.877 4.099 1.00 93.31 96 VAL A C 1
ATOM 746 O O . VAL A 1 96 ? -11.462 0.662 2.906 1.00 93.31 96 VAL A O 1
ATOM 749 N N . ASN A 1 97 ? -12.223 1.385 4.894 1.00 94.94 97 ASN A N 1
ATOM 750 C CA . ASN A 1 97 ? -13.569 1.689 4.405 1.00 94.94 97 ASN A CA 1
ATOM 751 C C . ASN A 1 97 ? -13.541 2.693 3.249 1.00 94.94 97 ASN A C 1
ATOM 753 O O . ASN A 1 97 ? -14.220 2.488 2.253 1.00 94.94 97 ASN A O 1
ATOM 757 N N . ARG A 1 98 ? -12.693 3.726 3.328 1.00 95.00 98 ARG A N 1
ATOM 758 C CA . ARG A 1 98 ? -12.534 4.686 2.230 1.00 95.00 98 ARG A CA 1
ATOM 759 C C . ARG A 1 98 ? -12.040 4.020 0.943 1.00 95.00 98 ARG A C 1
ATOM 761 O O . ARG A 1 98 ? -12.568 4.315 -0.119 1.00 95.00 98 ARG A O 1
ATOM 768 N N . TYR A 1 99 ? -11.055 3.125 1.023 1.00 92.56 99 TYR A N 1
ATOM 769 C CA . TYR A 1 99 ? -10.553 2.413 -0.160 1.00 92.56 99 TYR A CA 1
ATOM 770 C C . TYR A 1 99 ? -11.598 1.481 -0.776 1.00 92.56 99 TYR A C 1
ATOM 772 O O . TYR A 1 99 ? -11.607 1.309 -1.994 1.00 92.56 99 TYR A O 1
ATOM 780 N N . ILE A 1 100 ? -12.488 0.915 0.040 1.00 93.06 100 ILE A N 1
ATOM 781 C CA . ILE A 1 100 ? -13.634 0.139 -0.446 1.00 93.06 100 ILE A CA 1
ATOM 782 C C . ILE A 1 100 ? -14.637 1.062 -1.148 1.00 93.06 100 ILE A C 1
ATOM 784 O O . ILE A 1 100 ? -15.035 0.781 -2.276 1.00 93.06 100 ILE A O 1
ATOM 788 N N . ASP A 1 101 ? -14.992 2.191 -0.527 1.00 96.00 101 ASP A N 1
ATOM 789 C CA . ASP A 1 101 ? -15.939 3.167 -1.085 1.00 96.00 101 ASP A CA 1
ATOM 790 C C . ASP A 1 101 ? -15.443 3.773 -2.413 1.00 96.00 101 ASP A C 1
ATOM 792 O O . ASP A 1 101 ? -16.234 4.031 -3.322 1.00 96.00 101 ASP A O 1
ATOM 796 N N . GLU A 1 102 ? -14.130 3.977 -2.549 1.00 94.38 102 GLU A N 1
ATOM 797 C CA . GLU A 1 102 ? -13.476 4.460 -3.774 1.00 94.38 102 GLU A CA 1
ATOM 798 C C . GLU A 1 102 ? -13.300 3.360 -4.844 1.00 94.38 102 GLU A C 1
ATOM 800 O O . GLU A 1 102 ? -12.879 3.655 -5.964 1.00 94.38 102 GLU A O 1
ATOM 805 N N . GLY A 1 103 ? -13.618 2.098 -4.528 1.00 90.06 103 GLY A N 1
ATOM 806 C CA . GLY A 1 103 ? -13.457 0.955 -5.433 1.00 90.06 103 GLY A CA 1
ATOM 807 C C . GLY A 1 103 ? -12.001 0.533 -5.665 1.00 90.06 103 GLY A C 1
ATOM 808 O O . GLY A 1 103 ? -11.705 -0.137 -6.653 1.00 90.06 103 GLY A O 1
ATOM 809 N N . ILE A 1 104 ? -11.088 0.943 -4.780 1.00 89.56 104 ILE A N 1
ATOM 810 C CA . ILE A 1 104 ? -9.655 0.615 -4.826 1.00 89.56 104 ILE A CA 1
ATOM 811 C C . ILE A 1 104 ? -9.391 -0.763 -4.203 1.00 89.56 104 ILE A C 1
ATOM 813 O O . ILE A 1 104 ? -8.476 -1.464 -4.634 1.00 89.56 104 ILE A O 1
ATOM 817 N N . ALA A 1 105 ? -10.175 -1.145 -3.191 1.00 92.12 105 ALA A N 1
ATOM 818 C CA . ALA A 1 105 ? -10.001 -2.385 -2.440 1.00 92.12 105 ALA A CA 1
ATOM 819 C C . ALA A 1 105 ? -11.322 -3.145 -2.250 1.00 92.12 105 ALA A C 1
ATOM 821 O O . ALA A 1 105 ? -12.401 -2.558 -2.239 1.00 92.12 105 ALA A O 1
ATOM 822 N N . GLU A 1 106 ? -11.219 -4.455 -2.030 1.00 92.81 106 GLU A N 1
ATOM 823 C CA . GLU A 1 106 ? -12.334 -5.335 -1.673 1.00 92.81 106 GLU A CA 1
ATOM 824 C C . GLU A 1 106 ? -12.051 -5.999 -0.321 1.00 92.81 106 GLU A C 1
ATOM 826 O O . GLU A 1 106 ? -10.933 -6.446 -0.057 1.00 92.81 106 GLU A O 1
ATOM 831 N N . LEU A 1 107 ? -13.063 -6.072 0.549 1.00 92.94 107 LEU A N 1
ATOM 832 C CA . LEU A 1 107 ? -12.953 -6.787 1.818 1.00 92.94 107 LEU A CA 1
ATOM 833 C C . LEU A 1 107 ? -13.368 -8.249 1.638 1.00 92.94 107 LEU A C 1
ATOM 835 O O . LEU A 1 107 ? -14.540 -8.532 1.399 1.00 92.94 107 LEU A O 1
ATOM 839 N N . VAL A 1 108 ? -12.428 -9.172 1.846 1.00 93.69 108 VAL A N 1
ATOM 840 C CA . VAL A 1 108 ? -12.674 -10.620 1.789 1.00 93.69 108 VAL A CA 1
ATOM 841 C C . VAL A 1 108 ? -12.660 -11.208 3.209 1.00 93.69 108 VAL A C 1
ATOM 843 O O . VAL A 1 108 ? -11.601 -11.254 3.840 1.00 93.69 108 VAL A O 1
ATOM 846 N N . PRO A 1 109 ? -13.807 -11.659 3.756 1.00 91.94 109 PRO A N 1
ATOM 847 C CA . PRO A 1 109 ? -13.851 -12.298 5.069 1.00 91.94 109 PRO A CA 1
ATOM 848 C C . PRO A 1 109 ? -13.135 -13.656 5.073 1.00 91.94 109 PRO A C 1
ATOM 850 O O . PRO A 1 109 ? -13.374 -14.499 4.210 1.00 91.94 109 PRO A O 1
ATOM 853 N N . GLY A 1 110 ? -12.283 -13.880 6.076 1.00 91.00 110 GLY A N 1
ATOM 854 C CA . GLY A 1 110 ? -11.613 -15.161 6.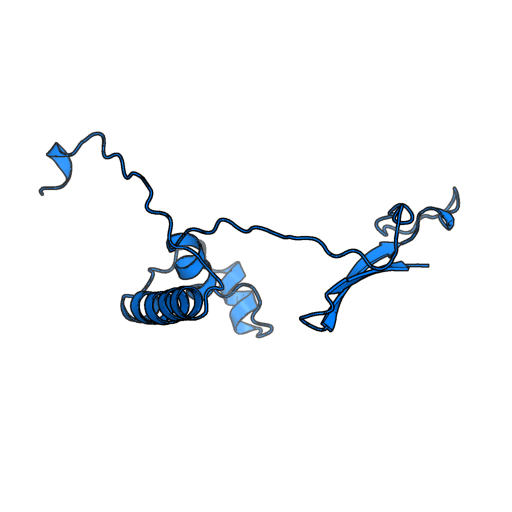309 1.00 91.00 110 GLY A CA 1
ATOM 855 C C . GLY A 1 110 ? -12.363 -16.075 7.284 1.00 91.00 110 GLY A C 1
ATOM 856 O O . GLY A 1 110 ? -13.476 -15.788 7.722 1.00 91.00 110 GLY A O 1
ATOM 857 N N . VAL A 1 111 ? -11.711 -17.171 7.671 1.00 93.12 111 VAL A N 1
ATOM 858 C CA . VAL A 1 111 ? -12.211 -18.116 8.679 1.00 93.12 111 VAL A CA 1
ATOM 859 C C . VAL A 1 111 ? -11.271 -18.102 9.880 1.00 93.12 111 VAL A C 1
ATOM 861 O O . VAL A 1 111 ? -10.067 -18.292 9.726 1.00 93.12 111 VAL A O 1
ATOM 864 N N . LEU A 1 112 ? -11.822 -17.904 11.078 1.00 90.81 112 LEU A N 1
ATOM 865 C CA . LEU A 1 112 ? -11.101 -18.083 12.335 1.00 90.81 112 LEU A CA 1
ATOM 866 C C . LEU A 1 112 ? -11.498 -19.433 12.939 1.00 90.81 112 LEU A C 1
ATOM 868 O O . LEU A 1 112 ? -12.650 -19.624 13.321 1.00 90.81 112 LEU A O 1
ATOM 872 N N . PHE A 1 113 ? -10.545 -20.358 13.023 1.00 90.69 113 PHE A N 1
ATOM 873 C CA . PHE A 1 113 ? -10.726 -21.635 13.708 1.00 90.69 113 PHE A CA 1
ATOM 874 C C . PHE A 1 113 ? -10.119 -21.561 15.112 1.00 90.69 113 PHE A C 1
ATOM 876 O O . PHE A 1 113 ? -8.974 -21.137 15.267 1.00 90.69 113 PHE A O 1
ATOM 883 N N . ILE A 1 114 ? -10.886 -21.961 16.128 1.00 89.62 114 ILE A N 1
ATOM 884 C CA . ILE A 1 114 ? -10.454 -21.996 17.531 1.00 89.62 114 ILE A CA 1
ATOM 885 C C . ILE A 1 114 ? -10.696 -23.415 18.045 1.00 89.62 114 ILE A C 1
ATOM 887 O O . ILE A 1 114 ? -11.844 -23.826 18.192 1.00 89.62 114 ILE A O 1
ATOM 891 N N . ASP A 1 115 ? -9.614 -24.149 18.297 1.00 81.75 115 ASP A N 1
ATOM 892 C CA . ASP A 1 115 ? -9.649 -25.593 18.577 1.00 81.75 115 ASP A CA 1
ATOM 893 C C . ASP A 1 115 ? -10.052 -25.926 20.034 1.00 81.75 115 ASP A C 1
ATOM 895 O O . ASP A 1 115 ? -10.598 -26.985 20.317 1.00 81.75 115 ASP A O 1
ATOM 899 N N . GLU A 1 116 ? -9.882 -24.989 20.976 1.00 72.69 116 GLU A N 1
ATOM 900 C CA . GLU A 1 116 ? -10.107 -25.217 22.416 1.00 72.69 116 GLU A CA 1
ATOM 901 C C . GLU A 1 116 ? -11.018 -24.150 23.049 1.00 72.69 116 GLU A C 1
ATOM 903 O O . GLU A 1 116 ? -10.657 -23.446 23.996 1.00 72.69 116 GLU A O 1
ATOM 908 N N . GLY A 1 117 ? -12.243 -24.012 22.535 1.00 59.72 117 GLY A N 1
ATOM 909 C CA . GLY A 1 117 ? -13.214 -23.019 23.026 1.00 59.72 117 GLY A CA 1
ATOM 910 C C . GLY A 1 117 ? -13.550 -23.113 24.527 1.00 59.72 117 GLY A C 1
ATOM 911 O O . GLY A 1 117 ? -14.020 -22.137 25.110 1.00 59.72 117 GLY A O 1
ATOM 912 N N . SER A 1 118 ? -13.270 -24.246 25.182 1.00 62.69 118 SER A N 1
ATOM 913 C CA . SER A 1 118 ? -13.497 -24.468 26.619 1.00 62.69 118 SER A CA 1
ATOM 914 C C . SER A 1 118 ? -12.532 -23.721 27.550 1.00 62.69 118 SER A C 1
ATOM 916 O O . SER A 1 118 ? -12.787 -23.671 28.751 1.00 62.69 118 SER A O 1
ATOM 918 N N . HIS A 1 119 ? -11.443 -23.137 27.038 1.00 61.78 119 HIS A N 1
ATOM 919 C CA . HIS A 1 119 ? -10.457 -22.406 27.851 1.00 61.78 119 HIS A CA 1
ATOM 920 C C . HIS A 1 119 ? -10.539 -20.876 27.732 1.00 61.78 119 HIS A C 1
ATOM 922 O O . HIS A 1 119 ? -9.856 -20.174 28.468 1.00 61.78 119 HIS A O 1
ATOM 928 N N . ALA A 1 120 ? -11.412 -20.338 26.875 1.00 60.03 120 ALA A N 1
ATOM 929 C CA . ALA A 1 120 ? -11.564 -18.891 26.671 1.00 60.03 120 ALA A CA 1
ATOM 930 C C . ALA A 1 120 ? -12.515 -18.196 27.678 1.00 60.03 120 ALA A C 1
ATOM 932 O O . ALA A 1 120 ? -12.835 -17.022 27.507 1.00 60.03 120 ALA A O 1
ATOM 933 N N . GLY A 1 121 ? -13.005 -18.921 28.694 1.00 58.28 121 GLY A N 1
ATOM 934 C CA . GLY A 1 121 ? -14.052 -18.474 29.627 1.00 58.28 121 GLY A CA 1
ATOM 935 C C . GLY A 1 121 ? -13.626 -18.270 31.087 1.00 58.28 121 GLY A C 1
ATOM 936 O O . GLY A 1 121 ? -14.502 -18.239 31.954 1.00 58.28 121 GLY A O 1
ATOM 937 N N . HIS A 1 122 ? -12.328 -18.164 31.380 1.00 43.09 122 HIS A N 1
ATOM 938 C CA . HIS A 1 122 ? -11.822 -17.845 32.722 1.00 43.09 122 HIS A CA 1
ATOM 939 C C . HIS A 1 122 ? -11.038 -16.538 32.744 1.00 43.09 122 HIS A C 1
ATOM 941 O O . HIS A 1 122 ? -10.200 -16.341 31.838 1.00 43.09 122 HIS A O 1
#

InterPro domains:
  IPR010339 TIP49, P-loop domain [PF06068] (1-116)
  IPR027238 RuvB-like [PTHR11093] (1-116)
  IPR027417 P-loop containing nucleoside triphosphate hydrolase [G3DSA:3.40.50.300] (7-119)

Foldseek 3Di:
DWDWDADPVVRDIDTPWAEPVPDDPPPPDPTDHDHDDDDDPDDDDDDDDDDDLVNVLQCVLLPPDDPDPVNVVVVVPDPDRDDRDPVSSVVSVVVQVVCVVVVNDDDDDDDDDDPCPVPPPD

Solvent-accessible surface area (backbone atoms only — not comparable to full-atom values): 8356 Å² total; per-residue (Å²): 99,74,41,70,48,73,41,83,90,80,67,47,74,43,81,75,27,38,29,43,94,66,63,55,102,79,64,84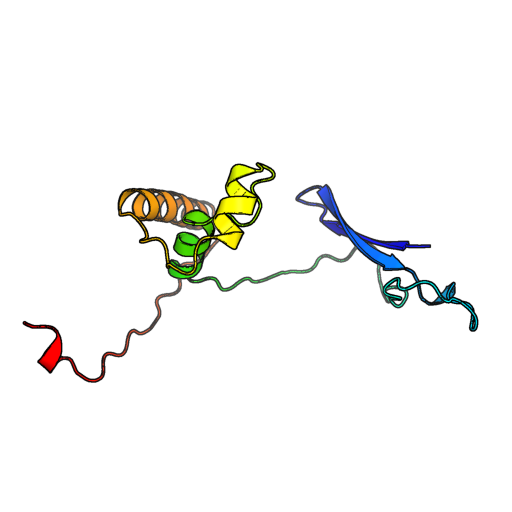,67,93,68,58,67,35,74,77,82,82,78,71,90,81,69,92,75,91,82,86,82,92,77,55,73,64,57,56,48,51,46,69,72,52,65,87,77,59,91,45,74,67,45,53,52,50,66,75,72,55,92,65,86,76,81,79,48,71,70,56,51,56,53,51,52,55,53,52,51,48,34,39,76,71,67,76,46,84,92,79,88,84,83,89,85,74,95,61,72,87,69,78,79,121

Radius of gyration: 21.96 Å; Cα contacts (8 Å, |Δi|>4): 77; chains: 1; bounding box: 54×35×56 Å